Protein AF-A0A2M8M1M4-F1 (afdb_monomer_lite)

Radius of gyration: 15.99 Å; chains: 1; bounding box: 28×39×45 Å

pLDDT: mean 80.43, std 18.18, range [38.19, 96.12]

Secondary structure (DSSP, 8-state):
-----------TTS--TTTT--SSS--EEEEEEEETTEEEEEEE-HHHHHHHHHHHHHHHHHHHHH--

Foldseek 3Di:
DDPPPCPDPQCLADQQPPDPRDHSARWDWDDWDADPVGIDTHIHHPVRVVVVVVVVV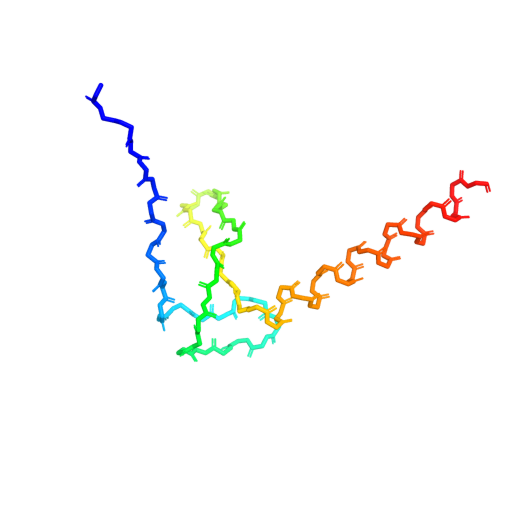VVVVVVVVVVD

Sequence (68 aa):
MEEQVRTPPAHRTAACWLWCGREGVPVTLLAEVEHQDGTAVFHACDECIGRLKQRVLALALGKDAAER

Structure (mmCIF, N/CA/C/O backbone):
data_AF-A0A2M8M1M4-F1
#
_entry.id   AF-A0A2M8M1M4-F1
#
loop_
_atom_site.group_PDB
_atom_site.id
_atom_site.type_symbol
_atom_site.label_atom_id
_atom_site.label_alt_id
_atom_site.label_comp_id
_atom_site.label_asym_id
_atom_site.label_entity_id
_atom_site.label_seq_id
_atom_site.pdbx_PDB_ins_code
_atom_site.Cartn_x
_atom_site.Cartn_y
_atom_site.Cartn_z
_atom_site.occupancy
_atom_site.B_iso_or_equiv
_atom_site.auth_seq_id
_atom_site.auth_comp_id
_atom_site.auth_asym_id
_atom_site.auth_atom_id
_atom_site.pdbx_PDB_model_num
ATOM 1 N N . MET A 1 1 ? -1.843 28.980 -13.499 1.00 48.25 1 MET A N 1
ATOM 2 C CA . MET A 1 1 ? -2.297 28.037 -14.538 1.00 48.25 1 MET A CA 1
ATOM 3 C C . MET A 1 1 ? -1.033 27.299 -14.922 1.00 48.25 1 MET A C 1
ATOM 5 O O . MET A 1 1 ? -0.167 27.918 -15.501 1.00 48.25 1 MET A O 1
ATOM 9 N N . GLU A 1 2 ? -0.719 26.154 -14.335 1.00 39.22 2 GLU A N 1
ATOM 10 C CA . GLU A 1 2 ? -1.467 24.905 -14.453 1.00 39.22 2 GLU A CA 1
ATOM 11 C C . GLU A 1 2 ? -1.464 24.140 -13.123 1.00 39.22 2 GLU A C 1
ATOM 13 O O . GLU A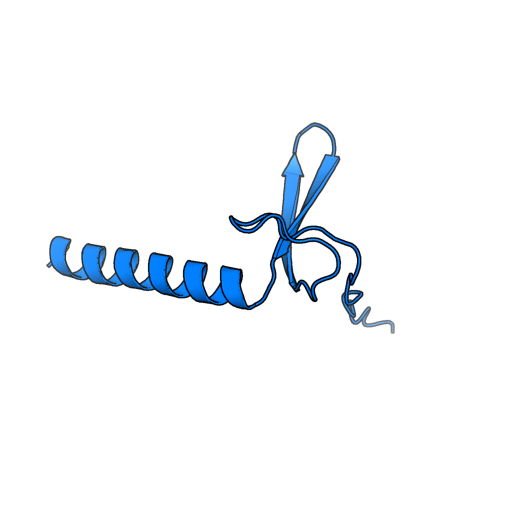 1 2 ? -0.419 23.825 -12.555 1.00 39.22 2 GLU A O 1
ATOM 18 N N . GLU A 1 3 ? -2.662 23.868 -12.613 1.00 38.88 3 GLU A N 1
ATOM 19 C CA . GLU A 1 3 ? -2.883 22.891 -11.557 1.00 38.88 3 GLU A CA 1
ATOM 20 C C . GLU A 1 3 ? -2.596 21.526 -12.184 1.00 38.88 3 GLU A C 1
ATOM 22 O O . GLU A 1 3 ? -3.410 20.980 -12.926 1.00 38.88 3 GLU A O 1
ATOM 27 N N . GLN A 1 4 ? -1.372 21.033 -11.990 1.00 38.19 4 GLN A N 1
ATOM 28 C CA . GLN A 1 4 ? -0.981 19.687 -12.386 1.00 38.19 4 GLN A CA 1
ATOM 29 C C . GLN A 1 4 ? -1.773 18.707 -11.522 1.00 38.19 4 GLN A C 1
ATOM 31 O O . GLN A 1 4 ? -1.303 18.228 -10.489 1.00 38.19 4 GLN A O 1
ATOM 36 N N . VAL A 1 5 ? -3.005 18.429 -11.947 1.00 47.56 5 VAL A N 1
ATOM 37 C CA . VAL A 1 5 ? -3.787 17.284 -11.506 1.00 47.56 5 VAL A CA 1
ATOM 38 C C . VAL A 1 5 ? -2.965 16.062 -11.891 1.00 47.56 5 VAL A C 1
ATOM 40 O O . VAL A 1 5 ? -3.012 15.580 -13.025 1.00 47.56 5 VAL A O 1
ATOM 43 N N . ARG A 1 6 ? -2.143 15.604 -10.941 1.00 49.81 6 ARG A N 1
ATOM 44 C CA . ARG A 1 6 ? -1.441 14.324 -10.971 1.00 49.81 6 ARG A CA 1
ATOM 45 C C . ARG A 1 6 ? -2.508 13.244 -11.073 1.00 49.81 6 ARG A C 1
ATOM 47 O O . ARG A 1 6 ? -2.976 12.725 -10.068 1.00 49.81 6 ARG A O 1
ATOM 54 N N . THR A 1 7 ? -2.941 12.956 -12.291 1.00 48.91 7 THR A N 1
ATOM 55 C CA . THR A 1 7 ? -3.784 11.804 -12.577 1.00 48.91 7 THR A CA 1
ATOM 56 C C . THR A 1 7 ? -2.830 10.617 -12.517 1.00 48.91 7 THR A C 1
ATOM 58 O O . THR A 1 7 ? -1.967 10.527 -13.395 1.00 48.91 7 THR A O 1
ATOM 61 N N . PRO A 1 8 ? -2.864 9.760 -11.477 1.00 52.72 8 PRO A N 1
ATOM 62 C CA . PRO A 1 8 ? -1.951 8.634 -11.446 1.00 52.72 8 PRO A CA 1
ATOM 63 C C . PRO A 1 8 ? -2.298 7.739 -12.640 1.00 52.72 8 PRO A C 1
ATOM 65 O O . PRO A 1 8 ? -3.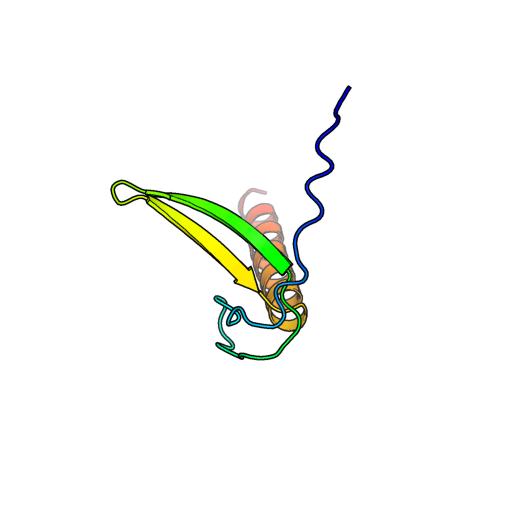482 7.445 -12.854 1.00 52.72 8 PRO A O 1
ATOM 68 N N . PRO A 1 9 ? -1.311 7.301 -13.439 1.00 51.53 9 PRO A N 1
ATOM 69 C CA . PRO A 1 9 ? -1.559 6.254 -14.407 1.00 51.53 9 PRO A CA 1
ATOM 70 C C . PRO A 1 9 ? -2.135 5.072 -13.629 1.00 51.53 9 PRO A C 1
ATOM 72 O O . PRO A 1 9 ? -1.569 4.648 -12.620 1.00 51.53 9 PRO A O 1
ATOM 75 N N . ALA A 1 10 ? -3.269 4.534 -14.070 1.00 53.88 10 ALA A N 1
ATOM 76 C CA . ALA A 1 10 ? -3.679 3.208 -13.641 1.00 53.88 10 ALA A CA 1
ATOM 77 C C . ALA A 1 10 ? -2.620 2.236 -14.185 1.00 53.88 10 ALA A C 1
ATOM 79 O O . ALA A 1 10 ? -2.726 1.757 -15.316 1.00 53.88 10 ALA A O 1
ATOM 80 N N . HIS A 1 11 ? -1.540 2.037 -13.424 1.00 55.91 11 HIS A N 1
ATOM 81 C CA . HIS A 1 11 ? -0.389 1.221 -13.789 1.00 55.91 11 HIS A CA 1
ATOM 82 C C . HIS A 1 11 ? -0.819 -0.244 -13.822 1.00 55.91 11 HIS A C 1
ATOM 84 O O . HIS A 1 11 ? -0.593 -0.996 -12.884 1.00 55.91 11 HIS A O 1
ATOM 90 N N . ARG A 1 12 ? -1.447 -0.673 -14.919 1.00 55.75 12 ARG A N 1
ATOM 91 C CA . ARG A 1 12 ? -1.860 -2.070 -15.135 1.00 55.75 12 ARG A CA 1
ATOM 92 C C . ARG A 1 12 ? -0.680 -3.055 -15.205 1.00 55.75 12 ARG A C 1
ATOM 94 O O . ARG A 1 12 ? -0.909 -4.251 -15.339 1.00 55.75 12 ARG A O 1
ATOM 101 N N . THR A 1 13 ? 0.560 -2.572 -15.137 1.00 59.88 13 THR A N 1
ATOM 102 C CA . THR A 1 13 ? 1.787 -3.364 -15.300 1.00 59.88 13 THR A CA 1
ATOM 103 C C . THR A 1 13 ? 2.662 -3.450 -14.049 1.00 59.88 13 THR A C 1
ATOM 105 O O . THR A 1 13 ? 3.648 -4.177 -14.077 1.00 59.88 13 THR A O 1
ATOM 108 N N . ALA A 1 14 ? 2.342 -2.752 -12.954 1.00 74.12 14 ALA A N 1
ATOM 109 C CA . ALA A 1 14 ? 3.134 -2.857 -11.729 1.00 74.12 14 ALA A CA 1
ATOM 110 C C . ALA A 1 14 ? 2.687 -4.067 -10.892 1.00 74.12 14 ALA A C 1
ATOM 112 O O . ALA A 1 14 ? 1.494 -4.267 -10.657 1.00 74.12 14 ALA A O 1
ATOM 113 N N . ALA A 1 15 ? 3.649 -4.869 -10.430 1.00 86.94 15 ALA A N 1
ATOM 114 C CA . ALA A 1 15 ? 3.379 -5.958 -9.500 1.00 86.94 15 ALA A CA 1
ATOM 115 C C . ALA A 1 15 ? 2.834 -5.399 -8.177 1.00 86.94 15 ALA A C 1
ATOM 117 O O . ALA A 1 15 ? 3.296 -4.371 -7.675 1.00 86.94 15 ALA A O 1
ATOM 118 N N . CYS A 1 16 ? 1.863 -6.090 -7.580 1.00 92.81 16 CYS A N 1
ATOM 119 C CA . CYS A 1 16 ? 1.441 -5.774 -6.224 1.00 92.81 16 CYS A CA 1
ATOM 120 C C . CYS A 1 16 ? 2.600 -6.039 -5.255 1.00 92.81 16 CYS A C 1
ATOM 122 O O . CYS A 1 16 ? 2.984 -7.186 -5.048 1.00 92.81 16 CYS A O 1
ATOM 124 N N . TRP A 1 17 ? 3.106 -4.976 -4.630 1.00 91.94 17 TRP A N 1
ATOM 125 C CA . TRP A 1 17 ? 4.267 -5.021 -3.736 1.00 91.94 17 TRP A CA 1
ATOM 126 C C . TRP A 1 17 ? 3.948 -5.591 -2.349 1.00 91.94 17 TRP A C 1
ATOM 128 O O . TRP A 1 17 ? 4.829 -6.006 -1.603 1.00 91.94 17 TRP A O 1
ATOM 138 N N . LEU A 1 18 ? 2.663 -5.613 -1.986 1.00 88.81 18 LEU A N 1
ATOM 139 C CA . LEU A 1 18 ? 2.197 -6.336 -0.808 1.00 88.81 18 LEU A CA 1
ATOM 140 C C . LEU A 1 18 ? 2.249 -7.856 -1.049 1.00 88.81 18 LEU A C 1
ATOM 142 O O . LEU A 1 18 ? 2.732 -8.357 -2.058 1.00 88.81 18 LEU A O 1
ATOM 146 N N . TRP A 1 19 ? 1.706 -8.611 -0.100 1.00 91.44 19 TRP A N 1
ATOM 147 C CA . TRP A 1 19 ? 1.880 -10.058 0.031 1.00 91.44 19 TRP A CA 1
ATOM 148 C C . TRP A 1 19 ? 1.580 -10.915 -1.208 1.00 91.44 19 TRP A C 1
ATOM 150 O O . TRP A 1 19 ? 2.067 -12.037 -1.260 1.00 91.44 19 TRP A O 1
ATOM 160 N N . CYS A 1 20 ? 0.746 -10.467 -2.154 1.00 92.94 20 CYS A N 1
ATOM 161 C CA . CYS A 1 20 ? 0.301 -11.341 -3.244 1.00 92.94 20 CYS A CA 1
ATOM 162 C C . CYS A 1 20 ? 1.243 -11.400 -4.451 1.00 92.94 20 CYS A C 1
ATOM 164 O O . CYS A 1 20 ? 1.108 -12.339 -5.230 1.00 92.94 20 CYS A O 1
ATOM 166 N N . GLY A 1 21 ? 2.134 -10.418 -4.649 1.00 90.25 21 GLY A N 1
ATOM 167 C CA . GLY A 1 21 ? 3.077 -10.399 -5.777 1.00 90.25 21 GLY A CA 1
ATOM 168 C C . GLY A 1 21 ? 2.443 -10.450 -7.175 1.00 90.25 21 GLY A C 1
ATOM 169 O O . GLY A 1 21 ? 3.150 -10.662 -8.151 1.00 90.25 21 GLY A O 1
ATOM 170 N N . ARG A 1 22 ? 1.113 -10.310 -7.295 1.00 90.62 22 ARG A N 1
ATOM 171 C CA . ARG A 1 22 ? 0.402 -10.488 -8.567 1.00 90.62 22 ARG A CA 1
ATOM 172 C C . ARG A 1 22 ? 0.748 -9.369 -9.540 1.00 90.62 22 ARG A C 1
ATOM 174 O O . ARG A 1 22 ? 0.669 -8.193 -9.186 1.00 90.62 22 ARG A O 1
ATOM 181 N N . GLU A 1 23 ? 1.043 -9.760 -10.770 1.00 90.75 23 GLU A N 1
ATOM 182 C CA . GLU A 1 23 ? 1.195 -8.879 -11.926 1.00 90.75 23 GLU A CA 1
ATOM 183 C C . GLU A 1 23 ? -0.100 -8.835 -12.749 1.00 90.75 23 GLU A C 1
ATOM 185 O O . GLU A 1 23 ? -0.979 -9.686 -12.596 1.00 90.75 23 GLU A O 1
ATOM 190 N N . GLY A 1 24 ? -0.241 -7.825 -13.612 1.00 86.56 24 GLY A N 1
ATOM 191 C CA . GLY A 1 24 ? -1.390 -7.695 -14.519 1.00 86.56 24 GLY A CA 1
ATOM 192 C C . GLY A 1 24 ? -2.730 -7.404 -13.832 1.00 86.56 24 GLY A C 1
ATOM 193 O O . GLY A 1 24 ? -3.773 -7.407 -14.486 1.00 86.56 24 GLY A O 1
ATOM 194 N N . VAL A 1 25 ? -2.720 -7.146 -12.522 1.00 88.50 25 VAL A N 1
ATOM 195 C CA . VAL A 1 25 ? -3.896 -6.727 -11.755 1.00 88.50 25 VAL A CA 1
ATOM 196 C C . VAL A 1 25 ? -3.926 -5.204 -11.628 1.00 88.50 25 VAL A C 1
ATOM 198 O O . VAL A 1 25 ? -2.869 -4.573 -11.586 1.00 88.50 25 VAL A O 1
ATOM 201 N N . PRO A 1 26 ? -5.112 -4.578 -11.534 1.00 90.62 26 PRO A N 1
A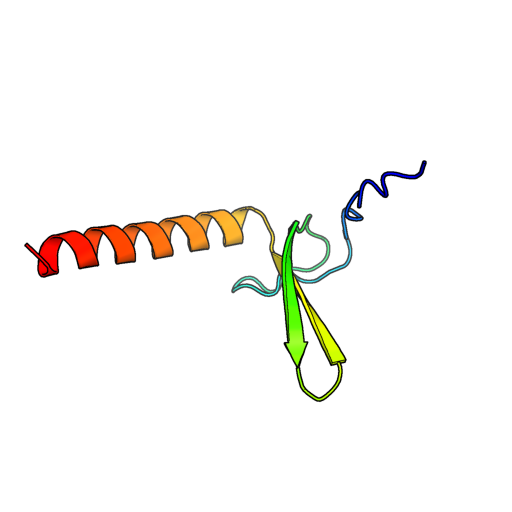TOM 202 C CA . PRO A 1 26 ? -5.200 -3.175 -11.161 1.00 90.62 26 PRO A CA 1
ATOM 203 C C . PRO A 1 26 ? -4.522 -2.941 -9.808 1.00 90.62 26 PRO A C 1
ATOM 205 O O . PRO A 1 26 ? -4.808 -3.636 -8.827 1.00 90.62 26 PRO A O 1
ATOM 208 N N . VAL A 1 27 ? -3.622 -1.963 -9.767 1.00 91.12 27 VAL A N 1
ATOM 209 C CA . VAL A 1 27 ? -2.933 -1.549 -8.548 1.00 91.12 27 VAL A CA 1
ATOM 210 C C . VAL A 1 27 ? -3.060 -0.047 -8.338 1.00 91.12 27 VAL A C 1
ATOM 212 O O . VAL A 1 27 ? -3.087 0.739 -9.285 1.00 91.12 27 VAL A O 1
ATOM 215 N N . THR A 1 28 ? -3.116 0.335 -7.069 1.00 92.31 28 THR A N 1
ATOM 21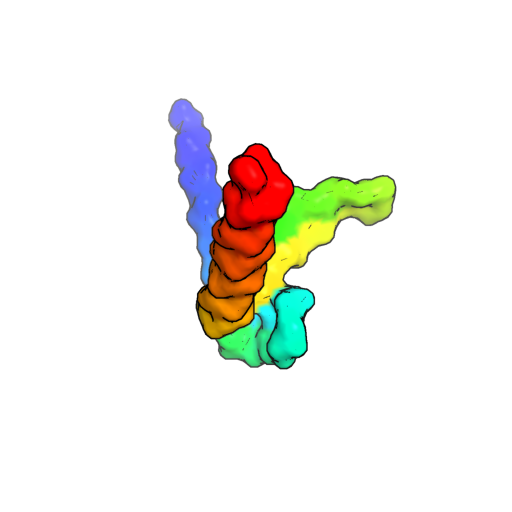6 C CA . THR A 1 28 ? -3.174 1.715 -6.594 1.00 92.31 28 THR A CA 1
ATOM 217 C C . THR A 1 28 ? -1.812 2.107 -6.026 1.00 92.31 28 THR A C 1
ATOM 219 O O . THR A 1 28 ? -1.159 1.295 -5.367 1.00 92.31 28 THR A O 1
ATOM 222 N N . LEU A 1 29 ? -1.376 3.345 -6.282 1.00 90.44 29 LEU A N 1
ATOM 223 C CA . LEU A 1 29 ? -0.193 3.934 -5.651 1.00 90.44 29 LEU A CA 1
ATOM 224 C C . LEU A 1 29 ? -0.422 4.065 -4.140 1.00 90.44 29 LEU A C 1
ATOM 226 O O . LEU A 1 29 ? -1.376 4.710 -3.712 1.00 90.44 29 LEU A O 1
ATOM 230 N N . LEU A 1 30 ? 0.452 3.457 -3.344 1.00 90.38 30 LEU A N 1
ATOM 231 C CA . LEU A 1 30 ? 0.430 3.558 -1.887 1.00 90.38 30 LEU A CA 1
ATOM 232 C C . LEU A 1 30 ? 1.309 4.697 -1.389 1.00 90.38 30 LEU A C 1
ATOM 234 O O . LEU A 1 30 ? 0.870 5.497 -0.569 1.00 90.38 30 LEU A O 1
ATOM 238 N N . ALA A 1 31 ? 2.554 4.731 -1.856 1.00 89.31 31 ALA A N 1
ATOM 239 C CA . ALA A 1 31 ? 3.547 5.690 -1.412 1.00 89.31 31 ALA A CA 1
ATOM 240 C C . ALA A 1 31 ? 4.678 5.799 -2.430 1.00 89.31 31 ALA A C 1
ATOM 242 O O . ALA A 1 31 ? 4.996 4.847 -3.142 1.00 89.31 31 ALA A O 1
ATOM 243 N N . GLU A 1 32 ? 5.305 6.961 -2.425 1.00 92.19 32 GLU A N 1
ATOM 244 C CA . GLU A 1 32 ? 6.594 7.223 -3.040 1.00 92.19 32 GLU A CA 1
ATOM 245 C C . GLU A 1 32 ? 7.576 7.448 -1.885 1.00 92.19 32 GLU A C 1
ATOM 247 O O . GLU A 1 32 ? 7.288 8.234 -0.980 1.00 92.19 32 GLU A O 1
ATOM 252 N N . VAL A 1 33 ? 8.668 6.687 -1.846 1.00 91.12 33 VAL A N 1
ATOM 253 C CA . VAL A 1 33 ? 9.638 6.719 -0.745 1.00 91.12 33 VAL A CA 1
ATOM 254 C C . VAL A 1 33 ? 11.013 7.004 -1.310 1.00 91.12 33 VAL A C 1
ATOM 256 O O . VAL A 1 33 ? 11.529 6.248 -2.132 1.00 91.12 33 VAL A O 1
ATOM 259 N N . GLU A 1 34 ? 11.610 8.085 -0.836 1.00 93.94 34 GLU A N 1
ATOM 260 C CA . GLU A 1 34 ? 12.981 8.454 -1.158 1.00 93.94 34 GLU A CA 1
ATOM 261 C C . GLU A 1 34 ? 13.967 7.628 -0.324 1.00 93.94 34 GLU A C 1
ATOM 263 O O . GLU A 1 34 ? 13.760 7.363 0.863 1.00 93.94 34 GLU A O 1
ATOM 268 N N . HIS A 1 35 ? 15.061 7.223 -0.952 1.00 88.88 35 HIS A N 1
ATOM 269 C CA . HIS A 1 35 ? 16.197 6.554 -0.334 1.00 88.88 35 HIS A CA 1
ATOM 270 C C . HIS A 1 35 ? 17.498 7.045 -0.987 1.00 88.88 35 HIS A C 1
ATOM 272 O O . HIS A 1 35 ? 17.477 7.766 -1.981 1.00 88.88 35 HIS A O 1
ATOM 278 N N . GLN A 1 36 ? 18.651 6.687 -0.413 1.00 90.19 36 GLN A N 1
ATOM 279 C CA . GLN A 1 36 ? 19.954 7.224 -0.844 1.00 90.19 36 GLN A CA 1
ATOM 280 C C . GLN A 1 36 ? 20.234 7.035 -2.346 1.00 90.19 36 GLN A C 1
ATOM 282 O O . GLN A 1 36 ? 20.872 7.888 -2.956 1.00 90.19 36 GLN A O 1
ATOM 287 N N . ASP A 1 37 ? 19.706 5.959 -2.933 1.00 89.00 37 ASP A N 1
ATOM 288 C CA . ASP A 1 37 ? 19.927 5.574 -4.331 1.00 89.00 37 ASP A CA 1
ATOM 289 C C . ASP A 1 37 ? 18.772 5.950 -5.280 1.00 89.00 37 ASP A C 1
ATOM 291 O O . ASP A 1 37 ? 18.762 5.526 -6.436 1.00 89.00 37 ASP A O 1
ATOM 295 N N . GLY A 1 38 ? 17.780 6.719 -4.816 1.00 89.44 38 GLY A N 1
ATOM 296 C CA . GLY A 1 38 ? 16.669 7.189 -5.644 1.00 89.44 38 GLY A CA 1
ATOM 297 C C . GLY A 1 38 ? 15.312 7.084 -4.962 1.00 89.44 38 GLY A C 1
ATOM 298 O O . GLY A 1 38 ? 15.202 7.159 -3.741 1.00 89.44 38 GLY A O 1
ATOM 299 N N . THR A 1 39 ? 14.267 6.927 -5.769 1.00 90.69 39 THR A N 1
ATOM 300 C CA . THR A 1 39 ? 12.888 6.911 -5.285 1.00 90.69 39 THR A CA 1
ATOM 301 C C . THR A 1 39 ? 12.197 5.602 -5.644 1.00 90.69 39 THR A C 1
ATOM 303 O O . THR A 1 39 ? 12.094 5.239 -6.817 1.00 90.69 39 THR A O 1
ATOM 306 N N . ALA A 1 40 ? 11.682 4.911 -4.628 1.00 88.00 40 ALA A N 1
ATOM 307 C CA . ALA A 1 40 ? 10.903 3.691 -4.770 1.00 88.00 40 ALA A CA 1
ATOM 308 C C . ALA A 1 40 ? 9.406 4.007 -4.736 1.00 88.00 40 ALA A C 1
ATOM 310 O O . ALA A 1 40 ? 8.911 4.689 -3.836 1.00 88.00 40 ALA A O 1
ATOM 311 N N . VAL A 1 41 ? 8.668 3.468 -5.705 1.00 89.62 41 VAL A N 1
ATOM 312 C CA . VAL A 1 41 ? 7.220 3.656 -5.818 1.00 89.62 41 VAL A CA 1
ATOM 313 C C . VAL A 1 41 ? 6.512 2.353 -5.455 1.00 89.62 41 VAL A C 1
ATOM 315 O O . VAL A 1 41 ? 6.749 1.308 -6.062 1.00 89.62 41 VAL A O 1
ATOM 318 N N . PHE A 1 42 ? 5.634 2.406 -4.455 1.00 89.56 42 PHE A N 1
ATOM 319 C CA . PHE A 1 42 ? 4.919 1.242 -3.939 1.00 89.56 42 PHE A CA 1
ATOM 320 C C . PHE A 1 42 ? 3.494 1.192 -4.469 1.00 89.56 42 PHE A C 1
ATOM 322 O O . PHE A 1 42 ? 2.717 2.125 -4.270 1.00 89.56 42 PHE A O 1
ATOM 329 N N . HIS A 1 43 ? 3.118 0.060 -5.062 1.00 92.06 43 HIS A N 1
ATOM 330 C CA . HIS A 1 43 ? 1.771 -0.179 -5.576 1.00 92.06 43 HIS A CA 1
ATOM 331 C C . HIS A 1 43 ? 1.146 -1.435 -4.964 1.00 92.06 43 HIS A C 1
ATOM 333 O O . HIS A 1 43 ? 1.839 -2.412 -4.668 1.00 92.06 43 HIS A O 1
ATOM 339 N N . ALA A 1 44 ? -0.178 -1.452 -4.802 1.00 94.12 44 ALA A N 1
ATOM 340 C CA . ALA A 1 44 ? -0.889 -2.642 -4.344 1.00 94.12 44 ALA A CA 1
ATOM 341 C C . ALA A 1 44 ? -2.284 -2.794 -4.944 1.00 94.12 44 ALA A C 1
ATOM 343 O O . ALA A 1 44 ? -2.956 -1.809 -5.234 1.00 94.12 44 ALA A O 1
ATOM 344 N N . CYS A 1 45 ? -2.731 -4.043 -5.087 1.00 95.06 45 CYS A N 1
ATOM 345 C CA . CYS A 1 45 ? -4.097 -4.343 -5.497 1.00 95.06 45 CYS A CA 1
ATOM 346 C C . CYS A 1 45 ? -5.090 -4.145 -4.343 1.00 95.06 45 CYS A C 1
ATOM 348 O O . CYS A 1 45 ? -4.729 -4.255 -3.164 1.00 95.06 45 CYS A O 1
ATOM 350 N N . ASP A 1 46 ? -6.358 -3.925 -4.689 1.00 94.44 46 ASP A N 1
ATOM 351 C CA . ASP A 1 46 ? -7.421 -3.612 -3.725 1.00 94.44 46 ASP A CA 1
ATOM 352 C C . ASP A 1 46 ? -7.603 -4.683 -2.646 1.00 94.44 46 ASP A C 1
ATOM 354 O O . ASP A 1 46 ? -7.808 -4.361 -1.476 1.00 94.44 46 ASP A O 1
ATOM 358 N N . GLU A 1 47 ? -7.454 -5.959 -3.002 1.00 95.50 47 GLU A N 1
ATOM 359 C CA . GLU A 1 47 ? -7.550 -7.070 -2.049 1.00 95.50 47 GLU A CA 1
ATOM 360 C C . GLU A 1 47 ? -6.476 -6.966 -0.953 1.00 95.50 47 GLU A C 1
ATOM 362 O O . GLU A 1 47 ? -6.763 -7.080 0.244 1.00 95.50 47 GLU A O 1
ATOM 367 N N . CYS A 1 48 ? -5.228 -6.681 -1.342 1.00 95.88 48 CYS A N 1
ATOM 368 C CA . CYS A 1 48 ? -4.141 -6.518 -0.382 1.00 95.88 48 CYS A CA 1
ATOM 369 C C . CYS A 1 48 ? -4.295 -5.232 0.436 1.00 95.88 48 CYS A C 1
ATOM 371 O O . CYS A 1 48 ? -4.005 -5.238 1.631 1.00 95.88 48 CYS A O 1
ATOM 373 N N . ILE A 1 49 ? -4.803 -4.152 -0.162 1.00 95.56 49 ILE A N 1
ATOM 374 C CA . ILE A 1 49 ? -5.113 -2.913 0.564 1.00 95.56 49 ILE A CA 1
ATOM 375 C C . ILE A 1 49 ? -6.192 -3.164 1.621 1.00 95.56 49 ILE A C 1
ATOM 377 O O . ILE A 1 49 ? -6.049 -2.728 2.764 1.00 95.56 49 ILE A O 1
ATOM 381 N N . GLY A 1 50 ? -7.246 -3.907 1.278 1.00 96.12 50 GLY A N 1
ATOM 382 C CA . GLY A 1 50 ? -8.289 -4.305 2.221 1.00 96.12 50 GLY A CA 1
ATOM 383 C C . GLY A 1 50 ? -7.712 -5.068 3.413 1.00 96.12 50 GLY A C 1
ATOM 384 O O . GLY A 1 50 ? -7.967 -4.712 4.565 1.00 96.12 50 GLY A O 1
ATOM 385 N N . ARG A 1 51 ? -6.847 -6.055 3.150 1.00 96.06 51 ARG A N 1
ATOM 386 C CA . ARG A 1 51 ? -6.159 -6.813 4.205 1.00 96.06 51 ARG A CA 1
ATOM 387 C C . ARG A 1 51 ? -5.255 -5.932 5.073 1.00 96.06 51 ARG A C 1
ATOM 389 O O . ARG A 1 51 ? -5.215 -6.124 6.288 1.00 96.06 51 ARG A O 1
ATOM 396 N N . LEU A 1 52 ? -4.544 -4.975 4.477 1.00 94.75 52 LEU A N 1
ATOM 397 C CA . LEU A 1 52 ? -3.703 -4.029 5.214 1.00 94.75 52 LEU A CA 1
ATOM 398 C C . LEU A 1 52 ? -4.539 -3.170 6.167 1.00 94.75 52 LEU A C 1
ATOM 400 O O . LEU A 1 52 ? -4.207 -3.085 7.347 1.00 94.75 52 LEU A O 1
ATOM 404 N N . LYS A 1 53 ? -5.655 -2.607 5.689 1.00 95.19 53 LYS A N 1
ATOM 405 C CA . LYS A 1 53 ? -6.574 -1.813 6.518 1.00 95.19 53 LYS A CA 1
ATOM 406 C C . LYS A 1 53 ? -7.075 -2.605 7.723 1.00 95.19 53 LYS A C 1
ATOM 408 O O . LYS A 1 53 ? -7.011 -2.106 8.840 1.00 95.19 53 LYS A O 1
ATOM 413 N N . GLN A 1 54 ? -7.499 -3.853 7.520 1.00 95.94 54 GLN A N 1
ATOM 414 C CA . GLN A 1 54 ? -7.958 -4.712 8.619 1.00 95.94 54 GLN A CA 1
ATOM 415 C C . GLN A 1 54 ? -6.865 -4.955 9.668 1.00 95.94 54 GLN A C 1
ATOM 417 O O . GLN A 1 54 ? -7.137 -4.898 10.864 1.00 95.94 54 GLN A O 1
ATOM 422 N N . ARG A 1 55 ? -5.615 -5.171 9.240 1.00 94.06 55 ARG A N 1
ATOM 423 C CA . ARG A 1 55 ? -4.481 -5.342 10.163 1.00 94.06 55 ARG A CA 1
ATOM 424 C C . ARG A 1 55 ? -4.195 -4.083 10.974 1.00 94.06 55 ARG A C 1
ATOM 426 O O . ARG A 1 55 ? -4.006 -4.180 12.180 1.00 94.06 55 ARG A O 1
ATOM 433 N N . VAL A 1 56 ? -4.181 -2.919 10.325 1.00 94.44 56 VAL A N 1
ATOM 434 C CA . VAL A 1 56 ? -3.958 -1.634 11.006 1.00 94.44 56 VAL A CA 1
ATOM 435 C C . VAL A 1 56 ? -5.069 -1.362 12.018 1.00 94.44 56 VAL A C 1
ATOM 437 O O . VAL A 1 56 ? -4.773 -1.006 13.153 1.00 94.44 56 VAL A O 1
ATOM 440 N N . LEU A 1 57 ? -6.330 -1.595 11.644 1.00 95.06 57 LEU A N 1
ATOM 441 C CA . LEU A 1 57 ? -7.469 -1.437 12.551 1.00 95.06 57 LEU A CA 1
ATOM 442 C C . LEU A 1 57 ? -7.380 -2.381 13.755 1.00 95.06 57 LEU A C 1
ATOM 444 O O . LEU A 1 57 ? -7.576 -1.941 14.882 1.00 95.06 57 LEU A O 1
ATOM 448 N N . ALA A 1 58 ? -7.041 -3.655 13.538 1.00 93.38 58 ALA A N 1
ATOM 449 C CA . ALA A 1 58 ? -6.876 -4.616 14.627 1.00 93.38 58 ALA A CA 1
ATOM 450 C C . ALA A 1 58 ? -5.770 -4.197 15.611 1.00 93.38 58 ALA A C 1
ATOM 452 O O . ALA A 1 58 ? -5.943 -4.325 16.821 1.00 93.38 58 ALA A O 1
ATOM 453 N N . LEU A 1 59 ? -4.653 -3.665 15.101 1.00 92.19 59 LEU A N 1
ATOM 454 C CA . LEU A 1 59 ? -3.562 -3.153 15.933 1.00 92.19 59 LEU A CA 1
ATOM 455 C C . LEU A 1 59 ? -3.966 -1.896 16.706 1.00 92.19 59 LEU A C 1
ATOM 457 O O . LEU A 1 59 ? -3.663 -1.804 17.891 1.00 92.19 59 LEU A O 1
ATOM 461 N N . ALA A 1 60 ? -4.655 -0.953 16.062 1.00 89.69 60 ALA A N 1
ATOM 462 C CA . ALA A 1 60 ? -5.117 0.272 16.710 1.00 89.69 60 ALA A CA 1
ATOM 463 C C . ALA A 1 60 ? -6.081 -0.042 17.865 1.00 89.69 60 ALA A C 1
ATOM 465 O O . ALA A 1 60 ? -5.822 0.349 18.998 1.00 89.69 60 ALA A O 1
ATOM 466 N N . LEU A 1 61 ? -7.105 -0.862 17.608 1.00 88.31 61 LEU A N 1
ATOM 467 C CA . LEU A 1 61 ? -8.082 -1.265 18.624 1.00 88.31 61 LEU A CA 1
ATOM 468 C C . LEU A 1 61 ? -7.446 -2.065 19.771 1.00 88.31 61 LEU A C 1
ATOM 470 O O . LEU A 1 61 ? -7.834 -1.911 20.927 1.00 88.31 61 LEU A O 1
ATOM 474 N N . GLY A 1 62 ? -6.465 -2.920 19.466 1.00 80.69 62 GLY A N 1
ATOM 475 C CA . GLY A 1 62 ? -5.706 -3.639 20.491 1.00 80.69 62 GLY A CA 1
ATOM 476 C C . GLY A 1 62 ? -4.845 -2.713 21.356 1.00 80.69 62 GLY A C 1
ATOM 477 O O . GLY A 1 62 ? -4.698 -2.958 22.551 1.00 80.69 62 GLY A O 1
ATOM 478 N N . LYS A 1 63 ? -4.310 -1.634 20.772 1.00 69.25 63 LYS A N 1
ATOM 479 C CA . LYS A 1 63 ? -3.529 -0.614 21.480 1.00 69.25 63 LYS A CA 1
ATOM 480 C C . LYS A 1 63 ? -4.410 0.213 22.422 1.00 69.25 63 LYS A C 1
ATOM 482 O O . LYS A 1 63 ? -4.057 0.358 23.587 1.00 69.25 63 LYS A O 1
ATOM 487 N N . ASP A 1 64 ? -5.592 0.634 21.968 1.00 61.25 64 ASP A N 1
ATOM 488 C CA . ASP A 1 64 ? -6.563 1.381 22.787 1.00 61.25 64 ASP A CA 1
ATOM 489 C C . ASP A 1 64 ? -7.030 0.595 24.026 1.00 61.25 64 ASP A C 1
ATOM 491 O O . ASP A 1 64 ? -7.288 1.174 25.079 1.00 61.25 64 ASP A O 1
ATOM 495 N N . ALA A 1 65 ? -7.134 -0.735 23.924 1.00 58.88 65 ALA A N 1
ATOM 496 C CA . ALA A 1 65 ? -7.492 -1.591 25.055 1.00 58.88 65 ALA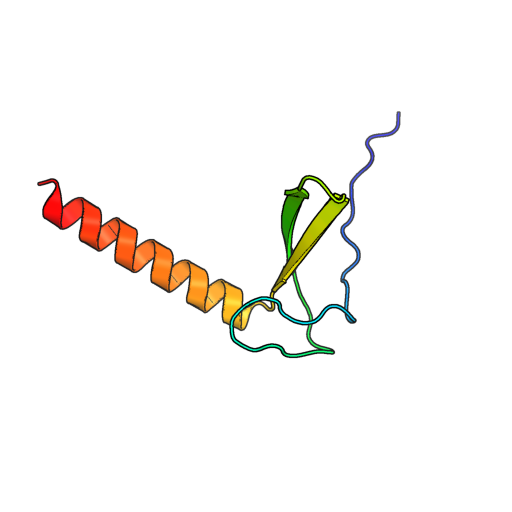 A CA 1
ATOM 497 C C . ALA A 1 65 ? -6.356 -1.756 26.083 1.00 58.88 65 ALA A C 1
ATOM 499 O O . ALA A 1 65 ? -6.633 -2.036 27.245 1.00 58.88 65 ALA A O 1
ATOM 500 N N . ALA A 1 66 ? -5.096 -1.609 25.663 1.00 59.31 66 ALA A N 1
ATOM 501 C CA . ALA A 1 66 ? -3.923 -1.741 26.527 1.00 59.31 66 ALA A CA 1
ATOM 502 C C . ALA A 1 66 ? -3.516 -0.420 27.205 1.00 59.31 66 ALA A C 1
ATOM 504 O O . ALA A 1 66 ? -2.837 -0.444 28.227 1.00 59.31 66 ALA A O 1
ATOM 505 N N . GLU A 1 67 ? -3.914 0.724 26.644 1.00 58.75 67 GLU A N 1
ATOM 506 C CA . GLU A 1 67 ? -3.639 2.062 27.190 1.00 58.75 67 GLU A CA 1
ATOM 507 C C . GLU A 1 67 ? -4.728 2.560 28.166 1.00 58.75 67 GLU A C 1
ATOM 509 O O . GLU A 1 67 ? -4.671 3.712 28.600 1.00 58.75 67 GLU A O 1
ATOM 514 N N . ARG A 1 68 ? -5.714 1.718 28.512 1.00 50.03 68 ARG A N 1
ATOM 515 C CA . ARG A 1 68 ? -6.885 2.083 29.323 1.00 50.03 68 ARG A CA 1
ATOM 516 C C . ARG A 1 68 ? -6.888 1.479 30.724 1.00 50.03 68 ARG A C 1
ATOM 518 O O . ARG A 1 68 ? -6.504 0.300 30.871 1.00 50.03 68 ARG A O 1
#

Organism: NCBI:txid2665496